Protein AF-A0A7Z9ZHR0-F1 (afdb_monomer_lite)

Foldseek 3Di:
DADDPVVLVVLLLVVLVVCVVVVNLVVLLVVLVVCLVCLCVLLVVLVVCQVVQCVVPNNVSSVVVSSQSNDSVSSVVSSVSSVVVVVVVPDPPDD

Sequence (95 aa):
MSLDPTRRDALIEDLAERIARLGLTTPAILFLEAHKPLSFLAGQALLFSQPLLGFLLGDEAARDYALLLEDRANVEQLLRSLESRSAAARPHDRR

Structure (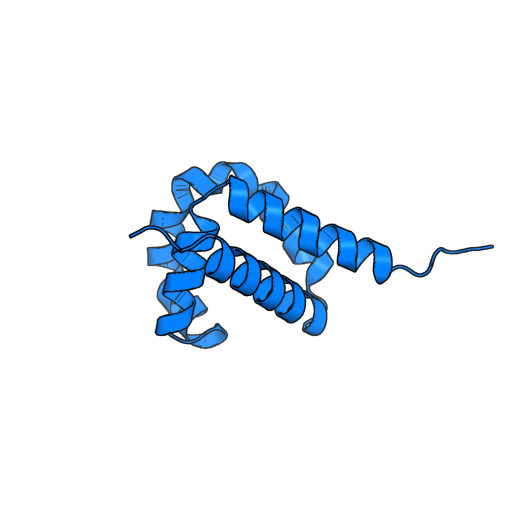mmCIF, N/CA/C/O backbone):
data_AF-A0A7Z9ZHR0-F1
#
_entry.id   AF-A0A7Z9ZHR0-F1
#
loop_
_atom_site.group_PDB
_atom_site.id
_atom_site.type_symbol
_atom_site.label_atom_id
_atom_site.label_alt_id
_atom_site.label_comp_id
_atom_site.label_asym_id
_atom_site.label_entity_id
_atom_site.label_seq_id
_atom_site.pdbx_PDB_ins_code
_atom_site.Cartn_x
_atom_site.Cartn_y
_atom_site.Cartn_z
_atom_site.occupancy
_atom_site.B_iso_or_equiv
_atom_site.auth_seq_id
_atom_site.auth_comp_id
_atom_site.auth_asym_id
_atom_site.auth_atom_id
_atom_site.pdbx_PDB_model_num
ATOM 1 N N . MET A 1 1 ? 14.614 -1.209 -14.433 1.00 54.84 1 MET A N 1
ATOM 2 C CA . MET A 1 1 ? 13.596 -1.036 -15.493 1.00 54.84 1 MET A CA 1
ATOM 3 C C . MET A 1 1 ? 12.381 -0.427 -14.813 1.00 54.84 1 MET A C 1
ATOM 5 O O . MET A 1 1 ? 11.950 -0.997 -13.824 1.00 54.84 1 MET A O 1
ATOM 9 N N . SER A 1 2 ? 11.929 0.759 -15.225 1.00 63.94 2 SER A N 1
ATOM 10 C CA . SER A 1 2 ? 10.758 1.418 -14.619 1.00 63.94 2 SER A CA 1
ATOM 11 C C . SER A 1 2 ? 9.476 0.780 -15.148 1.00 63.94 2 SER A C 1
ATOM 13 O O . SER A 1 2 ? 9.405 0.485 -16.340 1.00 63.94 2 SER A O 1
ATOM 15 N N . LEU A 1 3 ? 8.474 0.593 -14.287 1.00 76.12 3 LEU A N 1
ATOM 16 C CA . LEU A 1 3 ? 7.118 0.236 -14.707 1.00 76.12 3 LEU A CA 1
ATOM 17 C C . LEU A 1 3 ? 6.475 1.427 -15.439 1.00 76.12 3 LEU A C 1
ATOM 19 O O . LEU A 1 3 ? 6.740 2.581 -15.096 1.00 76.12 3 LEU A O 1
ATOM 23 N N . ASP A 1 4 ? 5.632 1.152 -16.435 1.00 86.75 4 ASP A N 1
ATOM 24 C CA . ASP A 1 4 ? 4.754 2.167 -17.029 1.00 86.75 4 ASP A CA 1
ATOM 25 C C . ASP A 1 4 ? 3.700 2.623 -15.994 1.00 86.75 4 ASP A C 1
ATOM 27 O O . ASP A 1 4 ? 3.193 1.772 -15.250 1.00 86.75 4 ASP A O 1
ATOM 31 N N . PRO A 1 5 ? 3.329 3.918 -15.932 1.00 85.81 5 PRO A N 1
ATOM 32 C CA . PRO A 1 5 ? 2.360 4.424 -14.956 1.00 85.81 5 PRO A CA 1
ATOM 33 C C . PRO A 1 5 ? 1.014 3.688 -14.969 1.00 85.81 5 PRO A C 1
ATOM 35 O O . PRO A 1 5 ? 0.471 3.387 -13.909 1.00 85.81 5 PRO A O 1
ATOM 38 N N . THR A 1 6 ? 0.505 3.324 -16.149 1.00 88.19 6 THR A N 1
ATOM 39 C CA . THR A 1 6 ? -0.781 2.622 -16.290 1.00 88.19 6 THR A CA 1
ATOM 40 C C . THR A 1 6 ? -0.698 1.222 -15.694 1.00 88.19 6 THR A C 1
ATOM 42 O O . THR A 1 6 ? -1.592 0.774 -14.974 1.00 88.19 6 THR A O 1
ATOM 45 N N . ARG A 1 7 ? 0.406 0.520 -15.977 1.00 87.62 7 ARG A N 1
ATOM 46 C CA . ARG A 1 7 ? 0.652 -0.829 -15.457 1.00 87.62 7 ARG A CA 1
ATOM 47 C C . ARG A 1 7 ? 0.825 -0.810 -13.942 1.00 87.62 7 ARG A C 1
ATOM 49 O O . ARG A 1 7 ? 0.278 -1.671 -13.260 1.00 87.62 7 ARG A O 1
ATOM 56 N N . ARG A 1 8 ? 1.555 0.175 -13.427 1.00 90.00 8 ARG A N 1
ATOM 57 C CA . ARG A 1 8 ? 1.749 0.395 -11.993 1.00 90.00 8 ARG A CA 1
ATOM 58 C C . ARG A 1 8 ? 0.419 0.613 -11.273 1.00 90.00 8 ARG A C 1
ATOM 60 O O . ARG A 1 8 ? 0.161 -0.051 -10.274 1.00 90.00 8 ARG A O 1
ATOM 67 N N . ASP A 1 9 ? -0.423 1.507 -11.783 1.00 91.12 9 ASP A N 1
ATOM 68 C CA . ASP A 1 9 ? -1.711 1.816 -11.156 1.00 91.12 9 ASP A CA 1
ATOM 69 C C . ASP A 1 9 ? -2.630 0.583 -11.146 1.00 91.12 9 ASP A C 1
ATOM 71 O O . ASP A 1 9 ? -3.244 0.277 -10.125 1.00 91.12 9 ASP A O 1
ATOM 75 N N . ALA A 1 10 ? -2.640 -0.199 -12.232 1.00 91.06 10 ALA A N 1
ATOM 76 C CA . ALA A 1 10 ? -3.375 -1.463 -12.289 1.00 91.06 10 ALA A CA 1
ATOM 77 C C . ALA A 1 10 ? -2.877 -2.495 -11.258 1.00 91.06 10 ALA A C 1
ATOM 79 O O . ALA A 1 10 ? -3.685 -3.178 -10.630 1.00 91.06 10 ALA A O 1
ATOM 80 N N . LEU A 1 11 ? -1.559 -2.601 -11.059 1.00 90.12 11 LEU A N 1
ATOM 81 C CA . LEU A 1 11 ? -0.966 -3.500 -10.064 1.00 90.12 11 LEU A CA 1
ATOM 82 C C . LEU A 1 11 ? -1.290 -3.072 -8.627 1.00 90.12 11 LEU A C 1
ATOM 84 O O . LEU A 1 11 ? -1.543 -3.933 -7.784 1.00 90.12 11 LEU A O 1
ATOM 88 N N . ILE A 1 12 ? -1.309 -1.765 -8.347 1.00 92.50 12 ILE A N 1
ATOM 89 C CA . ILE A 1 12 ? -1.713 -1.229 -7.038 1.00 92.50 12 ILE A CA 1
ATOM 90 C C . ILE A 1 12 ? -3.157 -1.606 -6.734 1.00 92.50 12 ILE A C 1
ATOM 92 O O . ILE A 1 12 ? -3.441 -2.103 -5.643 1.00 92.50 12 ILE A O 1
ATOM 96 N N . GLU A 1 13 ? -4.060 -1.396 -7.690 1.00 93.06 13 GLU A N 1
ATOM 97 C CA . GLU A 1 13 ? -5.474 -1.688 -7.481 1.00 93.06 13 GLU A CA 1
ATOM 98 C C . GLU A 1 13 ? -5.746 -3.187 -7.333 1.00 93.06 13 GLU A C 1
ATOM 100 O O . GLU A 1 13 ? -6.479 -3.577 -6.422 1.00 93.06 13 GLU A O 1
ATOM 105 N N . ASP A 1 14 ? -5.104 -4.037 -8.140 1.00 90.56 14 ASP A N 1
ATOM 106 C CA . ASP A 1 14 ? -5.212 -5.494 -7.999 1.00 90.56 14 ASP A CA 1
ATOM 107 C C . ASP A 1 14 ? -4.672 -5.977 -6.641 1.00 90.56 14 ASP A C 1
ATOM 109 O O . ASP A 1 14 ? -5.307 -6.797 -5.972 1.00 90.56 14 ASP A O 1
ATOM 113 N N . LEU A 1 15 ? -3.540 -5.435 -6.176 1.00 89.25 15 LEU A N 1
ATOM 114 C CA . LEU A 1 15 ? -2.987 -5.777 -4.865 1.00 89.25 15 LEU A CA 1
ATOM 115 C C . LEU A 1 15 ? -3.903 -5.320 -3.721 1.00 89.25 15 LEU A C 1
ATOM 117 O O . LEU A 1 15 ? -4.174 -6.097 -2.803 1.00 89.25 15 LEU A O 1
ATOM 121 N N . ALA A 1 16 ? -4.418 -4.090 -3.784 1.00 92.00 16 ALA A N 1
ATOM 122 C CA . ALA A 1 16 ? -5.361 -3.568 -2.799 1.00 92.00 16 ALA A CA 1
ATOM 123 C C . ALA A 1 16 ? -6.643 -4.414 -2.744 1.00 92.00 16 ALA A C 1
ATOM 125 O O . ALA A 1 16 ? -7.152 -4.713 -1.661 1.00 92.00 16 ALA A O 1
ATOM 126 N N . GLU A 1 17 ? -7.148 -4.844 -3.902 1.00 91.69 17 GLU A N 1
ATOM 127 C CA . GLU A 1 17 ? -8.319 -5.710 -3.992 1.00 91.69 17 GLU A CA 1
ATOM 128 C C . GLU A 1 17 ? -8.047 -7.105 -3.416 1.00 91.69 17 GLU A C 1
ATOM 130 O O . GLU A 1 17 ? -8.848 -7.607 -2.628 1.00 91.69 17 GLU A O 1
ATOM 135 N N . ARG A 1 18 ? -6.899 -7.720 -3.728 1.00 89.06 18 ARG A N 1
ATOM 136 C CA . ARG A 1 18 ? -6.483 -9.008 -3.144 1.00 89.06 18 ARG A CA 1
ATOM 137 C C . ARG A 1 18 ? -6.426 -8.945 -1.624 1.00 89.06 18 ARG A C 1
ATOM 139 O O . ARG A 1 18 ? -7.020 -9.791 -0.961 1.00 89.06 18 ARG A O 1
ATOM 146 N N . ILE A 1 19 ? -5.756 -7.932 -1.079 1.00 88.94 19 ILE A N 1
ATOM 147 C CA . ILE A 1 19 ? -5.642 -7.720 0.370 1.00 88.94 19 ILE A CA 1
ATOM 148 C C . ILE A 1 19 ? -7.033 -7.571 1.000 1.00 88.94 19 ILE A C 1
ATOM 150 O O . ILE A 1 19 ? -7.309 -8.182 2.037 1.00 88.94 19 ILE A O 1
ATOM 154 N N . ALA A 1 20 ? -7.926 -6.811 0.360 1.00 89.44 20 ALA A N 1
ATOM 155 C CA . ALA A 1 20 ? -9.290 -6.619 0.840 1.00 89.44 20 ALA A CA 1
ATOM 156 C C . ALA A 1 20 ? -10.116 -7.912 0.810 1.00 89.44 20 ALA A C 1
ATOM 158 O O . ALA A 1 20 ? -10.768 -8.235 1.803 1.00 89.44 20 ALA A O 1
ATOM 159 N N . ARG A 1 21 ? -10.048 -8.692 -0.278 1.00 88.62 21 ARG A N 1
ATOM 160 C CA . ARG A 1 21 ? -10.739 -9.991 -0.390 1.00 88.62 21 ARG A CA 1
ATOM 161 C C . ARG A 1 21 ? -10.266 -11.001 0.656 1.00 88.62 21 ARG A C 1
ATOM 163 O O . ARG A 1 21 ? -11.049 -11.844 1.076 1.00 88.62 21 ARG A O 1
ATOM 170 N N . LEU A 1 22 ? -9.011 -10.901 1.092 1.00 87.94 22 LEU A N 1
ATOM 171 C CA . LEU A 1 22 ? -8.448 -11.724 2.166 1.00 87.94 22 LEU A CA 1
ATOM 172 C C . LEU A 1 22 ? -8.812 -11.221 3.577 1.00 87.94 22 LEU A C 1
ATOM 174 O O . LEU A 1 22 ? -8.435 -11.854 4.559 1.00 87.94 22 LEU A O 1
ATOM 178 N N . GLY A 1 23 ? -9.513 -10.087 3.709 1.00 88.25 23 GLY A N 1
ATOM 179 C CA . GLY A 1 23 ? -9.830 -9.477 5.006 1.00 88.25 23 GLY A CA 1
ATOM 180 C C . GLY A 1 23 ? -8.619 -8.849 5.709 1.00 88.25 23 GLY A C 1
ATOM 181 O O . GLY A 1 23 ? -8.669 -8.579 6.907 1.00 88.25 23 GLY A O 1
ATOM 182 N N . LEU A 1 24 ? -7.525 -8.601 4.979 1.00 91.06 24 LEU A N 1
ATOM 183 C CA . LEU A 1 24 ? -6.240 -8.155 5.528 1.00 91.06 24 LEU A CA 1
ATOM 184 C C . LEU A 1 24 ? -6.012 -6.640 5.414 1.00 91.06 24 LEU A C 1
ATOM 186 O O . LEU A 1 24 ? -4.911 -6.167 5.677 1.00 91.06 24 LEU A O 1
ATOM 190 N N . THR A 1 25 ? -7.030 -5.848 5.065 1.00 91.50 25 THR A N 1
ATOM 191 C CA . THR A 1 25 ? -6.883 -4.398 4.832 1.00 91.50 25 THR A CA 1
ATOM 192 C C . THR A 1 25 ? -6.282 -3.657 6.025 1.00 91.50 25 THR A C 1
ATOM 194 O O . THR A 1 25 ? -5.327 -2.905 5.872 1.00 91.50 25 THR A O 1
ATOM 197 N N . THR A 1 26 ? -6.811 -3.876 7.232 1.00 90.25 26 THR A N 1
ATOM 198 C CA . THR A 1 26 ? -6.319 -3.198 8.446 1.00 90.25 26 THR A CA 1
ATOM 199 C C . THR A 1 26 ? -4.890 -3.609 8.823 1.00 90.25 26 THR A C 1
ATOM 201 O O . THR A 1 26 ? -4.064 -2.713 9.005 1.00 90.25 26 THR A O 1
ATOM 204 N N . PRO A 1 27 ? -4.539 -4.910 8.915 1.00 87.75 27 PRO A N 1
ATOM 205 C CA . PRO A 1 27 ? -3.155 -5.292 9.188 1.00 87.75 27 PRO A CA 1
ATOM 206 C C . PRO A 1 27 ? -2.188 -4.852 8.079 1.00 87.75 27 PRO A C 1
ATOM 208 O O . PRO A 1 27 ? -1.064 -4.472 8.395 1.00 87.75 27 PRO A O 1
ATOM 211 N N . ALA A 1 28 ? -2.613 -4.818 6.810 1.00 88.81 28 ALA A N 1
ATOM 212 C CA . ALA A 1 28 ? -1.792 -4.303 5.715 1.00 88.81 28 ALA A CA 1
ATOM 213 C C . ALA A 1 28 ? -1.509 -2.799 5.852 1.00 88.81 28 ALA A C 1
ATOM 215 O O . ALA A 1 28 ? -0.360 -2.395 5.711 1.00 88.81 28 ALA A O 1
ATOM 216 N N . ILE A 1 29 ? -2.515 -1.981 6.187 1.00 90.50 29 ILE A N 1
ATOM 217 C CA . ILE A 1 29 ? -2.333 -0.543 6.463 1.00 90.50 29 ILE A CA 1
ATOM 218 C C . ILE A 1 29 ? -1.316 -0.342 7.592 1.00 90.50 29 ILE A C 1
ATOM 220 O O . ILE A 1 29 ? -0.357 0.403 7.423 1.00 90.50 29 ILE A O 1
ATOM 224 N N . LEU A 1 30 ? -1.482 -1.045 8.719 1.00 87.31 30 LEU A N 1
ATOM 225 C CA . LEU A 1 30 ? -0.565 -0.932 9.861 1.00 87.31 30 LEU A CA 1
ATOM 226 C C . LEU A 1 30 ? 0.861 -1.355 9.502 1.00 87.31 30 LEU A C 1
ATOM 228 O O . LEU A 1 30 ? 1.818 -0.685 9.886 1.00 87.31 30 LEU A O 1
ATOM 232 N N . PHE A 1 31 ? 1.005 -2.454 8.759 1.00 85.75 31 PHE A N 1
ATOM 233 C CA . PHE A 1 31 ? 2.301 -2.928 8.294 1.00 85.75 31 PHE A CA 1
ATOM 234 C C . PHE A 1 31 ? 2.972 -1.892 7.391 1.00 85.75 31 PHE A C 1
ATOM 236 O O . PHE A 1 31 ? 4.107 -1.504 7.661 1.00 85.75 31 PHE A O 1
ATOM 243 N N . LEU A 1 32 ? 2.266 -1.411 6.364 1.00 85.56 32 LEU A N 1
ATOM 244 C CA . LEU A 1 32 ? 2.792 -0.428 5.420 1.00 85.56 32 LEU A CA 1
ATOM 245 C C . LEU A 1 32 ? 3.156 0.882 6.122 1.00 85.56 32 LEU A C 1
ATOM 247 O O . LEU A 1 32 ? 4.239 1.395 5.872 1.00 85.56 32 LEU A O 1
ATOM 251 N N . GLU A 1 33 ? 2.328 1.381 7.043 1.00 84.62 33 GLU A N 1
ATOM 252 C CA . GLU A 1 33 ? 2.609 2.601 7.813 1.00 84.62 33 GLU A CA 1
ATOM 253 C C . GLU A 1 33 ? 3.867 2.451 8.679 1.00 84.62 33 GLU A C 1
ATOM 255 O O . GLU A 1 33 ? 4.764 3.295 8.631 1.00 84.62 33 GLU A O 1
ATOM 260 N N . ALA A 1 34 ? 3.977 1.342 9.420 1.00 80.81 34 ALA A N 1
ATOM 261 C CA . ALA A 1 34 ? 5.131 1.055 10.273 1.00 80.81 34 ALA A CA 1
ATOM 262 C C . ALA A 1 34 ? 6.428 0.856 9.468 1.00 80.81 34 ALA A C 1
ATOM 264 O O . ALA A 1 34 ? 7.519 1.137 9.965 1.00 80.81 34 ALA A O 1
ATOM 265 N N . HIS A 1 35 ? 6.309 0.394 8.221 1.00 74.25 35 HIS A N 1
ATOM 266 C CA . HIS A 1 35 ? 7.431 0.081 7.338 1.00 74.25 35 HIS A CA 1
ATOM 267 C C . HIS A 1 35 ? 7.606 1.117 6.211 1.00 74.25 35 HIS A C 1
ATOM 269 O O . HIS A 1 35 ? 8.456 0.930 5.347 1.00 74.25 35 HIS A O 1
ATOM 275 N N . LYS A 1 36 ? 6.909 2.264 6.238 1.00 70.06 36 LYS A N 1
ATOM 276 C CA . LYS A 1 36 ? 7.109 3.383 5.292 1.00 70.06 36 LYS A CA 1
ATOM 277 C C . LYS A 1 36 ? 8.580 3.755 5.041 1.00 70.06 36 LYS A C 1
ATOM 279 O O . LYS A 1 36 ? 8.952 3.883 3.868 1.00 70.06 36 LYS A O 1
ATOM 284 N N . PRO A 1 37 ? 9.451 3.908 6.067 1.00 66.50 37 PRO A N 1
ATOM 285 C CA . PRO A 1 37 ? 10.864 4.230 5.841 1.00 66.50 37 PRO A CA 1
ATOM 286 C C . PRO A 1 37 ? 11.644 3.100 5.151 1.00 66.50 37 PRO A C 1
ATOM 288 O O . PRO A 1 37 ? 12.698 3.355 4.572 1.00 66.50 37 PRO A O 1
ATOM 291 N N . LEU A 1 38 ? 11.119 1.870 5.155 1.00 63.72 38 LEU A N 1
ATOM 292 C CA . LEU A 1 38 ? 11.736 0.712 4.512 1.00 63.72 38 LEU A CA 1
ATOM 293 C C . LEU A 1 38 ? 11.512 0.654 3.004 1.00 63.72 38 LEU A C 1
ATOM 295 O O . LEU A 1 38 ? 12.157 -0.171 2.373 1.00 63.72 38 LEU A O 1
ATOM 299 N N . SER A 1 39 ? 10.729 1.556 2.399 1.00 60.22 39 SER A N 1
ATOM 300 C CA . SER A 1 39 ? 10.709 1.707 0.930 1.00 60.22 39 SER A CA 1
ATOM 301 C C . SER A 1 39 ? 12.138 1.894 0.379 1.00 60.22 39 SER A C 1
ATOM 303 O O . SER A 1 39 ? 12.498 1.339 -0.648 1.00 60.22 39 SER A O 1
ATOM 305 N N . PHE A 1 40 ? 13.014 2.570 1.138 1.00 59.12 40 PHE A N 1
ATOM 306 C CA . PHE A 1 40 ? 14.434 2.733 0.798 1.00 59.12 40 PHE A CA 1
ATOM 307 C C . PHE A 1 40 ? 15.273 1.441 0.936 1.00 59.12 40 PHE A C 1
ATOM 309 O O . PHE A 1 40 ? 16.317 1.313 0.306 1.00 59.12 40 PHE A O 1
ATOM 316 N N . LEU A 1 41 ? 14.829 0.476 1.751 1.00 62.03 41 LEU A N 1
ATOM 317 C CA . LEU A 1 41 ? 15.475 -0.829 1.983 1.00 62.03 41 LEU A CA 1
ATOM 318 C C . LEU A 1 41 ? 14.736 -1.996 1.296 1.00 62.03 41 LEU A C 1
ATOM 320 O O . LEU A 1 41 ? 15.132 -3.159 1.431 1.00 62.03 41 LEU A O 1
ATOM 324 N N . ALA A 1 42 ? 13.680 -1.694 0.538 1.00 59.78 42 ALA A N 1
ATOM 325 C CA . ALA A 1 42 ? 12.766 -2.668 -0.041 1.00 59.78 42 ALA A CA 1
ATOM 326 C C . ALA A 1 42 ? 13.467 -3.617 -1.019 1.00 59.78 42 ALA A C 1
ATOM 328 O O . ALA A 1 42 ? 13.196 -4.812 -0.980 1.00 59.78 42 ALA A O 1
ATOM 329 N N . GLY A 1 43 ? 14.442 -3.139 -1.802 1.00 61.22 43 GLY A N 1
ATOM 330 C CA . GLY A 1 43 ? 15.179 -3.989 -2.745 1.00 61.22 43 GLY A CA 1
ATOM 331 C C . GLY A 1 43 ? 15.915 -5.161 -2.076 1.00 61.22 43 GLY A C 1
ATOM 332 O O . GLY A 1 43 ? 15.936 -6.268 -2.610 1.00 61.22 43 GLY A O 1
ATOM 333 N N . GLN A 1 44 ? 16.458 -4.975 -0.864 1.00 59.56 44 GLN A N 1
ATOM 334 C CA . GLN A 1 44 ? 17.097 -6.066 -0.108 1.00 59.56 44 GLN A CA 1
ATOM 335 C C . GLN A 1 44 ? 16.083 -6.929 0.650 1.00 59.56 44 GLN A C 1
ATOM 337 O O . GLN A 1 44 ? 16.218 -8.154 0.684 1.00 59.56 44 GLN A O 1
ATOM 342 N N . ALA A 1 45 ? 15.041 -6.311 1.213 1.00 63.72 45 ALA A N 1
ATOM 343 C CA . ALA A 1 45 ? 13.953 -7.034 1.869 1.00 63.72 45 ALA A CA 1
ATOM 344 C C . ALA A 1 45 ? 13.206 -7.954 0.891 1.00 63.72 45 ALA A C 1
ATOM 346 O O . ALA A 1 45 ? 12.722 -9.024 1.266 1.00 63.72 45 ALA A O 1
ATOM 347 N N . LEU A 1 46 ? 13.144 -7.568 -0.381 1.00 62.34 46 LEU A N 1
ATOM 348 C CA . LEU A 1 46 ? 12.456 -8.331 -1.398 1.00 62.34 46 LEU A CA 1
ATOM 349 C C . LEU A 1 46 ? 13.244 -9.541 -1.892 1.00 62.34 46 LEU A C 1
ATOM 351 O O . LEU A 1 46 ? 12.674 -10.618 -2.040 1.00 62.34 46 LEU A O 1
ATOM 355 N N . LEU A 1 47 ? 14.560 -9.404 -2.075 1.00 60.66 47 LEU A N 1
ATOM 356 C CA . LEU A 1 47 ? 15.433 -10.554 -2.336 1.00 60.66 47 LEU A CA 1
ATOM 357 C C . LEU A 1 47 ? 15.342 -11.587 -1.204 1.00 60.66 47 LEU A C 1
ATOM 359 O O . LEU A 1 47 ? 15.324 -12.786 -1.461 1.00 60.66 47 LEU A O 1
ATOM 363 N N . PHE A 1 48 ? 15.218 -11.125 0.043 1.00 66.12 48 PHE A N 1
ATOM 364 C CA . PHE A 1 48 ? 15.028 -11.995 1.202 1.00 66.12 48 PHE A CA 1
ATOM 365 C C . PHE A 1 48 ? 13.635 -12.654 1.250 1.00 66.12 48 PHE A C 1
ATOM 367 O O . PHE A 1 48 ? 13.509 -13.798 1.683 1.00 66.12 48 PHE A O 1
ATOM 374 N N . SER A 1 49 ? 12.586 -11.961 0.795 1.00 61.44 49 SER A N 1
ATOM 375 C CA . SER A 1 49 ? 11.194 -12.446 0.842 1.00 61.44 49 SER A CA 1
ATOM 376 C C . SER A 1 49 ? 10.710 -13.151 -0.433 1.00 61.44 49 SER A C 1
ATOM 378 O O . SER A 1 49 ? 9.616 -13.718 -0.430 1.00 61.44 49 SER A O 1
ATOM 380 N N . GLN A 1 50 ? 11.528 -13.206 -1.490 1.00 63.22 50 GLN A N 1
ATOM 381 C CA . GLN A 1 50 ? 11.243 -13.912 -2.749 1.00 63.22 50 GLN A CA 1
ATOM 382 C C . GLN A 1 50 ? 10.673 -15.334 -2.585 1.00 63.22 50 GLN A C 1
ATOM 384 O O . GLN A 1 50 ? 9.678 -15.624 -3.250 1.00 63.22 50 GLN A O 1
ATOM 389 N N . PRO A 1 51 ? 11.197 -16.210 -1.700 1.00 60.69 51 PRO A N 1
ATOM 390 C CA . PRO A 1 51 ? 10.667 -17.568 -1.546 1.00 60.69 51 PRO A CA 1
ATOM 391 C C . PRO A 1 51 ? 9.204 -17.597 -1.082 1.00 60.69 51 PRO A C 1
ATOM 393 O O . PRO A 1 51 ? 8.437 -18.472 -1.473 1.00 60.69 51 PRO A O 1
ATOM 396 N N . LEU A 1 52 ? 8.808 -16.627 -0.254 1.00 65.62 52 LEU A N 1
ATOM 397 C CA . LEU A 1 52 ? 7.451 -16.523 0.278 1.00 65.62 52 LEU A CA 1
ATOM 398 C C . LEU A 1 52 ? 6.513 -15.828 -0.721 1.00 65.62 52 LEU A C 1
ATOM 400 O O . LEU A 1 52 ? 5.363 -16.232 -0.883 1.00 65.62 52 LEU A O 1
ATOM 404 N N . LEU A 1 53 ? 7.012 -14.805 -1.421 1.00 62.97 53 LEU A N 1
ATOM 405 C CA . LEU A 1 53 ? 6.252 -14.058 -2.426 1.00 62.97 53 LEU A CA 1
ATOM 406 C C . LEU A 1 53 ? 5.978 -14.884 -3.689 1.00 62.97 53 LEU A C 1
ATOM 408 O O . LEU A 1 53 ? 4.865 -14.821 -4.205 1.00 62.97 53 LEU A O 1
ATOM 412 N N . GLY A 1 54 ? 6.934 -15.699 -4.150 1.00 61.94 54 GLY A N 1
ATOM 413 C CA . GLY A 1 54 ? 6.734 -16.614 -5.281 1.00 61.94 54 GLY A CA 1
ATOM 414 C C . GLY A 1 54 ? 5.611 -17.623 -5.019 1.00 61.94 54 GLY A C 1
ATOM 415 O O . GLY A 1 54 ? 4.783 -17.869 -5.893 1.00 61.94 54 GLY A O 1
ATOM 416 N N . PHE A 1 55 ? 5.494 -18.114 -3.780 1.00 66.00 55 PHE A N 1
ATOM 417 C CA . PHE A 1 55 ? 4.399 -18.999 -3.372 1.00 66.00 55 PHE A CA 1
ATOM 418 C C . PHE A 1 55 ? 3.026 -18.302 -3.362 1.00 66.00 55 PHE A C 1
ATOM 420 O O . PHE A 1 55 ? 2.029 -18.905 -3.752 1.00 66.00 55 PHE A O 1
ATOM 427 N N . LEU A 1 56 ? 2.958 -17.041 -2.920 1.00 61.53 56 LEU A N 1
ATOM 428 C CA . LEU A 1 56 ? 1.692 -16.306 -2.777 1.00 61.53 56 LEU A CA 1
ATOM 429 C C . LEU A 1 56 ? 1.213 -15.632 -4.073 1.00 61.53 56 LEU A C 1
ATOM 431 O O . LEU A 1 56 ? 0.008 -15.454 -4.256 1.00 61.53 56 LEU A O 1
ATOM 435 N N . LEU A 1 57 ? 2.137 -15.213 -4.943 1.00 65.88 57 LEU A N 1
ATOM 436 C CA . LEU A 1 57 ? 1.861 -14.318 -6.076 1.00 65.88 57 LEU A CA 1
ATOM 437 C C . LEU A 1 57 ? 2.305 -14.892 -7.435 1.00 65.88 57 LEU A C 1
ATOM 439 O O . LEU A 1 57 ? 1.815 -14.423 -8.460 1.00 65.88 57 LEU A O 1
ATOM 443 N N . GLY A 1 58 ? 3.178 -15.908 -7.458 1.00 65.69 58 GLY A N 1
ATOM 444 C CA . GLY A 1 58 ? 3.851 -16.408 -8.664 1.00 65.69 58 GLY A CA 1
ATOM 445 C C . GLY A 1 58 ? 5.101 -15.592 -9.026 1.00 65.69 58 GLY A C 1
ATOM 446 O O . GLY A 1 58 ? 5.124 -14.371 -8.868 1.00 65.69 58 GLY A O 1
ATOM 447 N N . ASP A 1 59 ? 6.150 -16.259 -9.521 1.00 61.81 59 ASP A N 1
ATOM 448 C CA . ASP A 1 59 ? 7.498 -15.679 -9.697 1.00 61.81 59 ASP A CA 1
ATOM 449 C C . ASP A 1 59 ? 7.550 -14.441 -10.611 1.00 61.81 59 ASP A C 1
ATOM 451 O O . ASP A 1 59 ? 8.318 -13.509 -10.363 1.00 61.81 59 ASP A O 1
ATOM 455 N N . GLU A 1 60 ? 6.725 -14.404 -11.660 1.00 64.19 60 GLU A N 1
ATOM 456 C CA . GLU A 1 60 ? 6.705 -13.294 -12.621 1.00 64.19 60 GLU A CA 1
ATOM 457 C C . GLU A 1 60 ? 6.000 -12.054 -12.043 1.00 64.19 60 GLU A C 1
ATOM 459 O O . GLU A 1 60 ? 6.489 -10.934 -12.183 1.00 64.19 60 GLU A O 1
ATOM 464 N N . ALA A 1 61 ? 4.913 -12.253 -11.290 1.00 67.62 61 ALA A N 1
ATOM 465 C CA . ALA A 1 61 ? 4.191 -11.168 -10.626 1.00 67.62 61 ALA A CA 1
ATOM 466 C C . ALA A 1 61 ? 4.952 -10.633 -9.403 1.00 67.62 61 ALA A C 1
ATOM 468 O O . ALA A 1 61 ? 4.917 -9.435 -9.123 1.00 67.62 61 ALA A O 1
ATOM 469 N N . ALA A 1 62 ? 5.690 -11.494 -8.694 1.00 68.75 62 ALA A N 1
ATOM 470 C CA . ALA A 1 62 ? 6.483 -11.104 -7.532 1.00 68.75 62 ALA A CA 1
ATOM 471 C C . ALA A 1 62 ? 7.518 -10.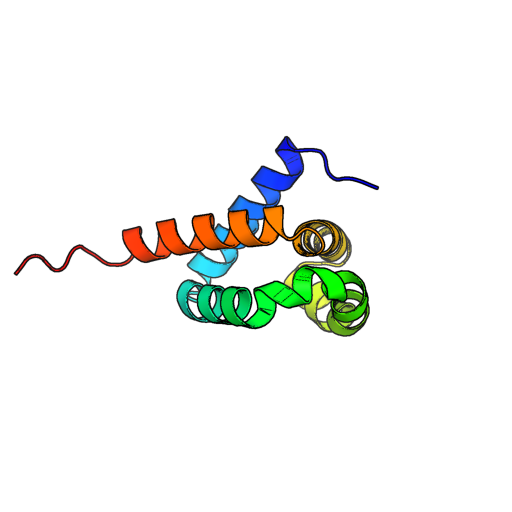015 -7.864 1.00 68.75 62 ALA A C 1
ATOM 473 O O . ALA A 1 62 ? 7.732 -9.112 -7.057 1.00 68.75 62 ALA A O 1
ATOM 474 N N . ARG A 1 63 ? 8.122 -10.053 -9.062 1.00 74.31 63 ARG A N 1
ATOM 475 C CA . ARG A 1 63 ? 9.057 -9.014 -9.524 1.00 74.31 63 ARG A CA 1
ATOM 476 C C . ARG A 1 63 ? 8.363 -7.684 -9.814 1.00 74.31 63 ARG A C 1
ATOM 478 O O . ARG A 1 63 ? 8.901 -6.635 -9.470 1.00 74.31 63 ARG A O 1
ATOM 485 N N . ASP A 1 64 ? 7.186 -7.715 -10.424 1.00 78.81 64 ASP A N 1
ATOM 486 C CA . ASP A 1 64 ? 6.415 -6.502 -10.709 1.00 78.81 64 ASP 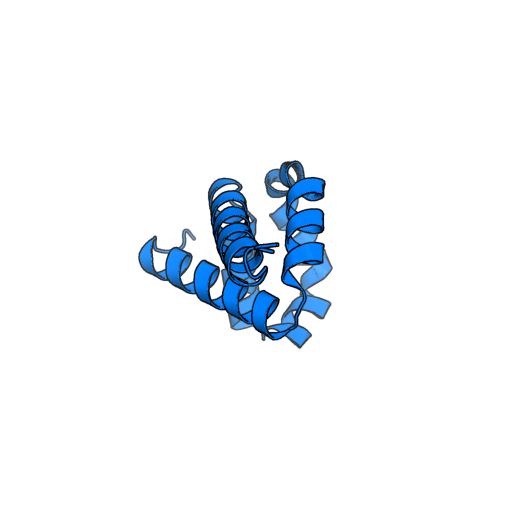A CA 1
ATOM 487 C C . ASP A 1 64 ? 5.981 -5.814 -9.407 1.00 78.81 64 ASP A C 1
ATOM 489 O O . ASP A 1 64 ? 6.182 -4.610 -9.244 1.00 78.81 64 ASP A O 1
ATOM 493 N N . TYR A 1 65 ? 5.470 -6.578 -8.436 1.00 78.94 65 TYR A N 1
ATOM 494 C CA . TYR A 1 65 ? 5.144 -6.039 -7.111 1.00 78.94 65 TYR A CA 1
ATOM 495 C C . TYR A 1 65 ? 6.380 -5.552 -6.360 1.00 78.94 65 TYR A C 1
ATOM 497 O O . TYR A 1 65 ? 6.290 -4.607 -5.583 1.00 78.94 65 TYR A O 1
ATOM 505 N N . ALA A 1 66 ? 7.540 -6.151 -6.607 1.00 76.56 66 ALA A N 1
ATOM 506 C CA . ALA A 1 66 ? 8.773 -5.695 -6.001 1.00 76.56 66 ALA A CA 1
ATOM 507 C C . ALA A 1 66 ? 9.189 -4.304 -6.428 1.00 76.56 66 ALA A C 1
ATOM 509 O O . ALA A 1 66 ? 9.367 -3.423 -5.593 1.00 76.56 66 ALA A O 1
ATOM 510 N N . LEU A 1 67 ? 9.296 -4.122 -7.742 1.00 79.00 67 LEU A N 1
ATOM 511 C CA . LEU A 1 67 ? 9.617 -2.838 -8.347 1.00 79.00 67 LEU A CA 1
ATOM 512 C C . LEU A 1 67 ? 8.579 -1.788 -7.949 1.00 79.00 67 LEU A C 1
ATOM 514 O O . LEU A 1 67 ? 8.908 -0.619 -7.767 1.00 79.00 67 LEU A O 1
ATOM 518 N N . LEU A 1 68 ? 7.324 -2.211 -7.780 1.00 83.88 68 LEU A N 1
ATOM 519 C CA . LEU A 1 68 ? 6.267 -1.350 -7.285 1.00 83.88 68 LEU A CA 1
ATOM 520 C C . LEU A 1 68 ? 6.521 -0.888 -5.843 1.00 83.88 68 LEU A C 1
ATOM 522 O O . LEU A 1 68 ? 6.403 0.304 -5.579 1.00 83.88 68 LEU A O 1
ATOM 526 N N . LEU A 1 69 ? 6.872 -1.800 -4.932 1.00 80.94 69 LEU A N 1
ATOM 527 C CA . LEU A 1 69 ? 7.069 -1.522 -3.502 1.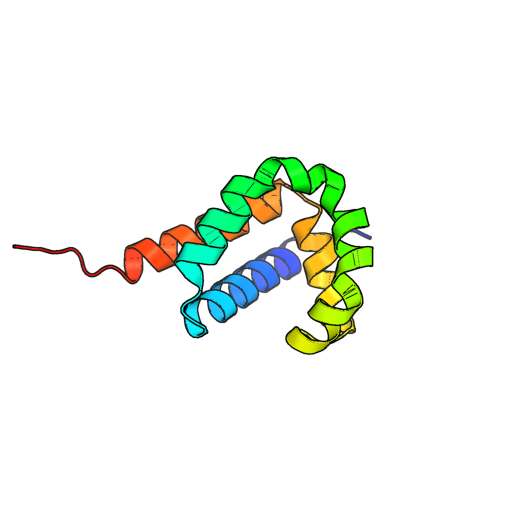00 80.94 69 LEU A CA 1
ATOM 528 C C . LEU A 1 69 ? 8.423 -0.865 -3.166 1.00 80.94 69 LEU A C 1
ATOM 530 O O . LEU A 1 69 ? 8.588 -0.360 -2.057 1.00 80.94 69 LEU A O 1
ATOM 534 N N . GLU A 1 70 ? 9.376 -0.841 -4.101 1.00 78.62 70 GLU A N 1
ATOM 535 C CA . GLU A 1 70 ? 10.636 -0.091 -3.973 1.00 78.62 70 GLU A CA 1
ATOM 536 C C . GLU A 1 70 ? 10.440 1.432 -4.004 1.00 78.62 70 GLU A C 1
ATOM 538 O O . GLU A 1 70 ? 11.208 2.178 -3.393 1.00 78.62 70 GLU A O 1
ATOM 543 N N . ASP A 1 71 ? 9.401 1.917 -4.685 1.00 81.62 71 ASP A N 1
ATOM 544 C CA . ASP A 1 71 ? 9.100 3.344 -4.744 1.00 81.62 71 ASP A CA 1
ATOM 545 C C . ASP A 1 71 ? 8.133 3.739 -3.623 1.00 81.62 71 ASP A C 1
ATOM 547 O O . ASP A 1 71 ? 6.968 3.326 -3.576 1.00 81.62 71 ASP A O 1
ATOM 551 N N . ARG A 1 72 ? 8.602 4.624 -2.741 1.00 82.56 72 ARG A N 1
ATOM 552 C CA . ARG A 1 72 ? 7.794 5.192 -1.659 1.00 82.56 72 ARG A CA 1
ATOM 553 C C . ARG A 1 72 ? 6.484 5.802 -2.169 1.00 82.56 72 ARG A C 1
ATOM 555 O O . ARG A 1 72 ? 5.466 5.675 -1.495 1.00 82.56 72 ARG A O 1
ATOM 562 N N . ALA A 1 73 ? 6.479 6.462 -3.327 1.00 87.56 73 ALA A N 1
ATOM 563 C CA . ALA A 1 73 ? 5.270 7.081 -3.871 1.00 87.56 73 ALA A CA 1
ATOM 564 C C . ALA A 1 73 ? 4.179 6.041 -4.174 1.00 87.56 73 ALA A C 1
ATOM 566 O O . ALA A 1 73 ? 2.994 6.295 -3.942 1.00 87.56 73 ALA A O 1
ATOM 567 N N . ASN A 1 74 ? 4.587 4.856 -4.622 1.00 89.12 74 ASN A N 1
ATOM 568 C CA . ASN A 1 74 ? 3.685 3.753 -4.934 1.00 89.12 74 ASN A CA 1
ATOM 569 C C . ASN A 1 74 ? 3.168 3.087 -3.658 1.00 89.12 74 ASN A C 1
ATOM 571 O O . ASN A 1 74 ? 1.986 2.758 -3.583 1.00 89.12 74 ASN A O 1
ATOM 575 N N . VAL A 1 75 ? 4.018 2.950 -2.633 1.00 87.81 75 VAL A N 1
ATOM 576 C CA . VAL A 1 75 ? 3.605 2.489 -1.297 1.00 87.81 75 VAL A CA 1
ATOM 577 C C . VAL A 1 75 ? 2.547 3.425 -0.705 1.00 87.81 75 VAL A C 1
ATOM 579 O O . VAL A 1 75 ? 1.522 2.962 -0.211 1.00 87.81 75 VAL A O 1
ATOM 582 N N . GLU A 1 76 ? 2.737 4.741 -0.817 1.00 90.00 76 GLU A N 1
ATOM 583 C CA . GLU A 1 76 ? 1.746 5.733 -0.373 1.00 90.00 76 GLU A CA 1
ATOM 584 C C . GLU A 1 76 ? 0.444 5.652 -1.192 1.00 90.00 76 GLU A C 1
ATOM 586 O O . GLU A 1 76 ? -0.647 5.846 -0.659 1.00 90.00 76 GLU A O 1
ATOM 591 N N . GLN A 1 77 ? 0.526 5.355 -2.492 1.00 91.81 77 GLN A N 1
ATOM 592 C CA . GLN A 1 77 ? -0.656 5.166 -3.339 1.00 91.81 77 GLN A CA 1
ATOM 593 C C . GLN A 1 77 ? -1.424 3.890 -2.972 1.00 91.81 77 GLN A C 1
ATOM 595 O O . GLN A 1 77 ? -2.649 3.938 -2.853 1.00 91.81 77 GLN A O 1
ATOM 600 N N . LEU A 1 78 ? -0.721 2.784 -2.717 1.00 92.00 78 LEU A N 1
ATOM 601 C CA . LEU A 1 78 ? -1.307 1.541 -2.217 1.00 92.00 78 LEU A CA 1
ATOM 602 C C . LEU A 1 78 ? -1.973 1.745 -0.855 1.00 92.00 78 LEU A C 1
ATOM 604 O O . LEU A 1 78 ? -3.104 1.307 -0.656 1.00 92.00 78 LEU A O 1
ATOM 608 N N . LEU A 1 79 ? -1.310 2.454 0.059 1.00 91.31 79 LEU A N 1
ATOM 609 C CA . LEU A 1 79 ? -1.860 2.777 1.370 1.00 91.31 79 LEU A CA 1
ATOM 610 C C . LEU A 1 79 ? -3.182 3.547 1.251 1.00 91.31 79 LEU A C 1
ATOM 612 O O . LEU A 1 79 ? -4.188 3.104 1.800 1.00 91.31 79 LEU A O 1
ATOM 616 N N . ARG A 1 80 ? -3.218 4.633 0.465 1.00 93.44 80 ARG A N 1
ATOM 617 C CA . ARG A 1 80 ? -4.457 5.398 0.215 1.00 93.44 80 ARG A CA 1
ATOM 618 C C . ARG A 1 80 ? -5.561 4.525 -0.384 1.00 93.44 80 ARG A C 1
ATOM 620 O O . ARG A 1 80 ? -6.731 4.631 -0.011 1.00 93.44 80 ARG A O 1
ATOM 627 N N . SER A 1 81 ? -5.189 3.641 -1.308 1.00 93.75 81 SER A N 1
ATOM 628 C CA . SER A 1 81 ? -6.110 2.705 -1.952 1.00 93.75 81 SER A CA 1
ATOM 629 C C . SER A 1 81 ? -6.717 1.713 -0.939 1.00 93.75 81 SER A C 1
ATOM 631 O O . SER A 1 81 ? -7.924 1.453 -0.969 1.00 93.75 81 SER A O 1
ATOM 633 N N . LEU A 1 82 ? -5.933 1.236 0.034 1.00 92.94 82 LEU A N 1
ATOM 634 C CA . LEU A 1 82 ? -6.401 0.391 1.142 1.00 92.94 82 LEU A CA 1
ATOM 635 C C . LEU A 1 82 ? -7.255 1.163 2.160 1.00 92.94 82 LEU A C 1
ATOM 637 O O . LEU A 1 82 ? -8.287 0.659 2.607 1.00 92.94 82 LEU A O 1
ATOM 641 N N . GLU A 1 83 ? -6.861 2.384 2.518 1.00 92.38 83 GLU A N 1
ATOM 642 C CA . GLU A 1 83 ? -7.602 3.248 3.445 1.00 92.38 83 GLU A CA 1
ATOM 643 C C . GLU A 1 83 ? -8.997 3.579 2.916 1.00 92.38 83 GLU A C 1
ATOM 645 O O . GLU A 1 83 ? -9.977 3.454 3.654 1.00 92.38 83 GLU A O 1
ATOM 650 N N . SER A 1 84 ? -9.108 3.922 1.627 1.00 91.88 84 SER A N 1
ATOM 651 C CA . SER A 1 84 ? -10.398 4.198 0.984 1.00 91.88 84 SER A CA 1
ATOM 652 C C . SER A 1 84 ? -11.354 3.000 1.068 1.00 91.88 84 SER A C 1
ATOM 654 O O . SER A 1 84 ? -12.529 3.156 1.403 1.00 91.88 84 SER A O 1
ATOM 656 N N . ARG A 1 85 ? -10.838 1.782 0.865 1.00 89.12 85 ARG A N 1
ATOM 657 C CA . ARG A 1 85 ? -11.600 0.530 0.985 1.00 89.12 85 ARG A CA 1
ATOM 658 C C . ARG A 1 85 ? -11.970 0.212 2.427 1.00 89.12 85 ARG A C 1
ATOM 660 O O . ARG A 1 85 ? -13.082 -0.235 2.678 1.00 89.12 85 ARG A O 1
ATOM 667 N N . SER A 1 86 ? -11.066 0.451 3.375 1.00 88.00 86 SER A N 1
ATOM 668 C CA . SER A 1 86 ? -11.340 0.294 4.810 1.00 88.00 86 SER A CA 1
ATOM 669 C C . SER A 1 86 ? -12.459 1.234 5.266 1.00 88.00 86 SER A C 1
ATOM 671 O O . SER A 1 86 ? -13.381 0.814 5.963 1.00 88.00 86 SER A O 1
ATOM 673 N N . ALA A 1 87 ? -12.422 2.493 4.817 1.00 82.81 87 ALA A N 1
ATOM 674 C CA . ALA A 1 87 ? -13.463 3.477 5.090 1.00 82.81 87 ALA A CA 1
ATOM 675 C C . ALA A 1 87 ? -14.810 3.092 4.456 1.00 82.81 87 ALA A C 1
ATOM 677 O O . ALA A 1 87 ? -15.840 3.253 5.100 1.00 82.81 87 ALA A O 1
ATOM 678 N N . ALA A 1 88 ? -14.808 2.541 3.237 1.00 75.31 88 ALA A N 1
ATOM 679 C CA . ALA A 1 88 ? -16.018 2.046 2.577 1.00 75.31 88 ALA A CA 1
ATOM 680 C C . ALA A 1 88 ? -16.583 0.764 3.222 1.00 75.31 88 ALA A C 1
ATOM 682 O O . ALA A 1 88 ? -17.796 0.570 3.248 1.00 75.31 88 ALA A O 1
ATOM 683 N N . ALA A 1 89 ? -15.716 -0.109 3.748 1.00 68.00 89 ALA A N 1
ATOM 684 C CA . ALA A 1 89 ? -16.099 -1.361 4.401 1.00 68.00 89 ALA A CA 1
ATOM 685 C C . ALA A 1 89 ? -16.640 -1.163 5.824 1.00 68.00 89 ALA A C 1
ATOM 687 O O . ALA A 1 89 ? -17.338 -2.038 6.334 1.00 68.00 89 ALA A O 1
ATOM 688 N N . ARG A 1 90 ? -16.336 -0.031 6.471 1.00 61.12 90 ARG A N 1
ATOM 689 C CA . ARG A 1 90 ? -16.998 0.385 7.709 1.00 61.12 90 ARG A CA 1
ATOM 690 C C . ARG A 1 90 ? -18.328 1.036 7.326 1.00 61.12 90 ARG A C 1
ATOM 692 O O . ARG A 1 90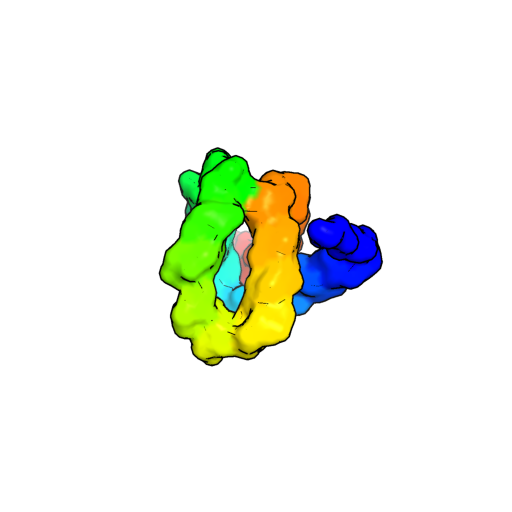 ? -18.311 2.188 6.890 1.00 61.12 90 ARG A O 1
ATOM 699 N N . PRO A 1 91 ? -19.485 0.359 7.463 1.00 51.59 91 PRO A N 1
ATOM 700 C CA . PRO A 1 91 ? -20.750 1.068 7.390 1.00 51.59 91 PRO A CA 1
ATOM 701 C C . PRO A 1 91 ? -20.679 2.211 8.398 1.00 51.59 91 PRO A C 1
ATOM 703 O O . PRO A 1 91 ? -20.303 2.007 9.550 1.00 51.59 91 PRO A O 1
ATOM 706 N N . HIS A 1 92 ? -20.963 3.419 7.914 1.00 50.62 92 HIS A N 1
ATOM 707 C CA . HIS A 1 92 ? -21.152 4.600 8.738 1.00 50.62 92 HIS A CA 1
ATOM 708 C C . HIS A 1 92 ? -22.113 4.190 9.854 1.00 50.62 92 HIS A C 1
ATOM 710 O O . HIS A 1 92 ? -23.289 3.941 9.574 1.00 50.62 92 HIS A O 1
ATOM 716 N N . ASP A 1 93 ? -21.588 4.029 11.067 1.00 48.34 93 ASP A N 1
ATOM 717 C CA . ASP A 1 93 ? -22.360 3.703 12.255 1.00 48.34 93 ASP A 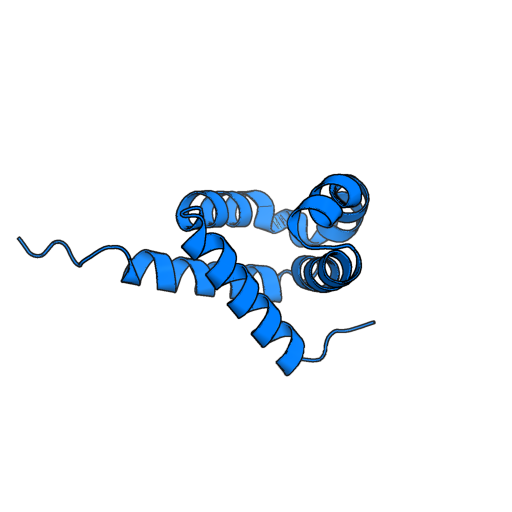CA 1
ATOM 718 C C . ASP A 1 93 ? -23.237 4.921 12.546 1.00 48.34 93 ASP A C 1
ATOM 720 O O . ASP A 1 93 ? -22.877 5.861 13.250 1.00 48.34 93 ASP A O 1
ATOM 724 N N . ARG A 1 94 ? -24.351 4.993 11.817 1.00 49.28 94 ARG A N 1
ATOM 725 C CA . ARG A 1 94 ? -25.452 5.894 12.094 1.00 49.28 94 ARG A CA 1
ATOM 726 C C . ARG A 1 94 ? -26.266 5.201 13.171 1.00 49.28 94 ARG A C 1
ATOM 728 O O . ARG A 1 94 ? -27.167 4.437 12.817 1.00 49.28 94 ARG A O 1
ATOM 735 N N . ARG A 1 95 ? -25.968 5.494 14.435 1.00 40.41 95 ARG A N 1
ATOM 736 C CA . ARG A 1 95 ? -26.951 5.692 15.510 1.00 40.41 95 ARG A CA 1
ATOM 737 C C . ARG A 1 95 ? -26.300 6.225 16.775 1.00 40.41 95 ARG A C 1
ATOM 739 O O . ARG A 1 95 ? -25.247 5.694 17.170 1.00 40.41 95 ARG A O 1
#

Radius of gyration: 13.92 Å; chains: 1; bounding box: 44×26×32 Å

pLDDT: mean 77.17, std 13.75, range [40.41, 93.75]

Secondary structure (DSSP, 8-state):
-PPPHHHHHHHHHHHHHHHHHTT-HHHHHHHHHHTGGGGGGHHHHHHHHHHHHHHHH-HHHHHHHHHHHHSHHHHHHHHHHHHHHHHHHS-----